Protein AF-A0A9P3QCF9-F1 (afdb_monomer_lite)

Sequence (97 aa):
MKTASGALAVQIVWSSRRGSRQIEHIGSAHGEAGLAALKAAAAERLAAGQAVLDLGVVAPPGSEPLPIVSSQMRHLWDALCSAYRILGFESATVGGN

Structure (mmCIF, N/CA/C/O backbone):
data_AF-A0A9P3QCF9-F1
#
_entry.id   AF-A0A9P3QCF9-F1
#
loop_
_atom_site.group_PDB
_atom_site.id
_atom_site.type_symbol
_atom_site.label_atom_id
_atom_site.label_alt_id
_atom_site.label_comp_id
_atom_site.label_asym_id
_atom_site.label_entity_id
_atom_site.label_seq_id
_atom_site.pdbx_PDB_ins_code
_atom_site.Cartn_x
_atom_site.Cartn_y
_atom_site.Cartn_z
_atom_site.occupancy
_atom_site.B_iso_or_equiv
_atom_site.auth_seq_id
_atom_site.auth_comp_id
_atom_site.auth_asym_id
_atom_site.auth_atom_id
_atom_site.pdbx_PDB_model_num
ATOM 1 N N . MET A 1 1 ? 13.628 9.643 -3.208 1.00 55.97 1 MET A N 1
ATOM 2 C CA . MET A 1 1 ? 14.994 10.003 -2.767 1.00 55.97 1 MET A CA 1
ATOM 3 C C . MET A 1 1 ? 15.934 9.738 -3.931 1.00 55.97 1 MET A C 1
ATOM 5 O O . MET A 1 1 ? 15.764 8.713 -4.582 1.00 55.97 1 MET A O 1
ATOM 9 N N . LYS A 1 2 ? 16.850 10.659 -4.245 1.00 65.50 2 LYS A N 1
ATOM 10 C CA . LYS A 1 2 ? 17.847 10.456 -5.305 1.00 65.50 2 LYS A CA 1
ATOM 11 C C . LYS A 1 2 ? 19.086 9.817 -4.672 1.00 65.50 2 LYS A C 1
ATOM 13 O O . LYS A 1 2 ? 19.523 10.276 -3.619 1.00 65.50 2 LYS A O 1
ATOM 18 N N . THR A 1 3 ? 19.574 8.719 -5.232 1.00 72.00 3 THR A N 1
ATOM 19 C CA . THR A 1 3 ? 20.785 8.037 -4.764 1.00 72.00 3 THR A CA 1
ATOM 20 C C . THR A 1 3 ? 22.015 8.881 -5.107 1.00 72.00 3 THR A C 1
ATOM 22 O O . THR A 1 3 ? 21.949 9.771 -5.958 1.00 72.00 3 THR A O 1
ATOM 25 N N . ALA A 1 4 ? 23.158 8.590 -4.479 1.00 69.06 4 ALA A N 1
ATOM 26 C CA . ALA A 1 4 ? 24.424 9.283 -4.748 1.00 69.06 4 ALA A CA 1
ATOM 27 C C . ALA A 1 4 ? 24.854 9.234 -6.233 1.00 69.06 4 ALA A C 1
ATOM 29 O O . ALA A 1 4 ? 25.594 10.099 -6.686 1.00 69.06 4 ALA A O 1
ATOM 30 N N . SER A 1 5 ? 24.347 8.264 -7.005 1.00 73.75 5 SER A N 1
ATOM 31 C CA . SER A 1 5 ? 24.584 8.125 -8.448 1.00 73.75 5 SER A CA 1
ATOM 32 C C . SER A 1 5 ? 23.635 8.951 -9.328 1.00 73.75 5 SER A C 1
ATOM 34 O O . SER A 1 5 ? 23.679 8.844 -10.550 1.00 73.75 5 SER A O 1
ATOM 36 N N . GLY A 1 6 ? 22.729 9.737 -8.740 1.00 80.44 6 GLY A N 1
ATOM 37 C CA . GLY A 1 6 ? 21.704 10.474 -9.479 1.00 80.44 6 GLY A CA 1
ATOM 38 C C . GLY A 1 6 ? 20.496 9.626 -9.896 1.00 80.44 6 GLY A C 1
ATOM 39 O O . GLY A 1 6 ? 19.607 10.146 -10.572 1.00 80.44 6 GLY A O 1
ATOM 40 N N . ALA A 1 7 ? 20.420 8.360 -9.477 1.00 86.44 7 ALA A N 1
ATOM 41 C CA . ALA A 1 7 ? 19.281 7.491 -9.755 1.00 86.44 7 ALA A CA 1
ATOM 42 C C . ALA A 1 7 ? 18.123 7.741 -8.778 1.00 86.44 7 ALA A C 1
ATOM 44 O O . ALA A 1 7 ? 18.314 8.162 -7.639 1.00 86.44 7 ALA A O 1
ATOM 45 N N . LEU A 1 8 ? 16.900 7.447 -9.196 1.00 91.31 8 LEU A N 1
ATOM 46 C CA . LEU A 1 8 ? 15.705 7.450 -8.364 1.00 91.31 8 LEU A CA 1
ATOM 47 C C . LEU A 1 8 ? 15.336 6.009 -8.041 1.00 91.31 8 LEU A C 1
ATOM 49 O O . LEU A 1 8 ? 14.864 5.276 -8.909 1.00 91.31 8 LEU A O 1
ATOM 53 N N . ALA A 1 9 ? 15.567 5.614 -6.792 1.00 92.50 9 ALA A N 1
ATOM 54 C CA . ALA A 1 9 ? 15.164 4.307 -6.298 1.00 92.50 9 ALA A CA 1
ATOM 55 C C . ALA A 1 9 ? 13.645 4.262 -6.074 1.00 92.50 9 ALA A C 1
ATOM 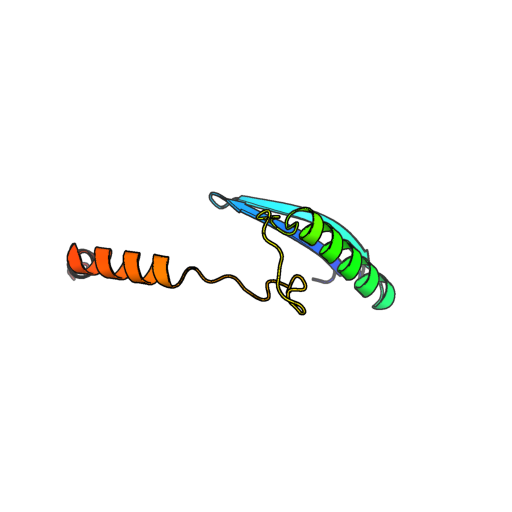57 O O . ALA A 1 9 ? 13.064 5.182 -5.488 1.00 92.50 9 ALA A O 1
ATOM 58 N N . VAL A 1 10 ? 13.020 3.174 -6.515 1.00 93.75 10 VAL A N 1
ATOM 59 C CA . VAL A 1 10 ? 11.612 2.848 -6.285 1.00 93.75 10 VAL A CA 1
ATOM 60 C C . VAL A 1 10 ? 11.546 1.639 -5.362 1.00 93.75 10 VAL A C 1
ATOM 62 O O . VAL A 1 10 ? 12.124 0.585 -5.633 1.00 93.75 10 VAL A O 1
ATOM 65 N N . GLN A 1 11 ? 10.836 1.807 -4.254 1.00 94.88 11 GLN A N 1
ATOM 66 C CA . GLN A 1 11 ? 10.556 0.763 -3.277 1.00 94.88 11 GLN A CA 1
ATOM 67 C C . GLN A 1 11 ? 9.056 0.752 -2.993 1.00 94.88 11 GLN A C 1
ATOM 69 O O . GLN A 1 11 ? 8.416 1.805 -3.026 1.00 94.88 11 GLN A O 1
ATOM 74 N N . ILE A 1 12 ? 8.513 -0.420 -2.684 1.00 92.31 12 ILE A N 1
ATOM 75 C CA . ILE A 1 12 ? 7.131 -0.578 -2.224 1.00 92.31 12 ILE A CA 1
ATOM 76 C C . ILE A 1 12 ? 7.107 -1.088 -0.790 1.00 92.31 12 ILE A C 1
ATOM 78 O O . ILE A 1 12 ? 7.984 -1.840 -0.368 1.00 92.31 12 ILE A O 1
ATOM 82 N N . VAL A 1 13 ? 6.078 -0.688 -0.046 1.00 90.62 13 VAL A N 1
ATOM 83 C CA . VAL A 1 13 ? 5.793 -1.195 1.298 1.00 90.62 13 VAL A CA 1
ATOM 84 C C . VAL A 1 13 ? 4.407 -1.811 1.265 1.00 90.62 13 VAL A C 1
ATOM 86 O O . VAL A 1 13 ? 3.435 -1.103 1.023 1.00 90.62 13 VAL A O 1
ATOM 89 N N . TRP A 1 14 ? 4.310 -3.116 1.501 1.00 86.44 14 TRP A N 1
ATOM 90 C CA . TRP A 1 14 ? 3.043 -3.847 1.368 1.00 86.44 14 TRP A CA 1
ATOM 91 C C . TRP A 1 14 ? 2.519 -4.410 2.698 1.00 86.44 14 TRP A C 1
ATOM 93 O O . TRP A 1 14 ? 1.395 -4.895 2.775 1.00 86.44 14 TRP A O 1
ATOM 103 N N . SER A 1 15 ? 3.298 -4.318 3.781 1.00 83.56 15 SER A N 1
ATOM 104 C CA . SER A 1 15 ? 2.840 -4.671 5.129 1.00 83.56 15 SER A CA 1
ATOM 105 C C . SER A 1 15 ? 3.547 -3.829 6.184 1.00 83.56 15 SER A C 1
ATOM 107 O O . SER A 1 15 ? 4.771 -3.707 6.168 1.00 83.56 15 SER A O 1
ATOM 109 N N . SER A 1 16 ? 2.789 -3.325 7.158 1.00 85.44 16 SER A N 1
ATOM 110 C CA . SER A 1 16 ? 3.322 -2.752 8.394 1.00 85.44 16 SER A CA 1
ATOM 111 C C . SER A 1 16 ? 2.637 -3.389 9.598 1.00 85.44 16 SER A C 1
ATOM 113 O O . SER A 1 16 ? 1.442 -3.188 9.811 1.00 85.44 16 SER A O 1
ATOM 115 N N . ARG A 1 17 ? 3.371 -4.177 10.384 1.00 86.12 17 ARG A N 1
ATOM 116 C CA . ARG A 1 17 ? 2.834 -4.874 11.561 1.00 86.12 17 ARG A CA 1
ATOM 117 C C . ARG A 1 17 ? 3.842 -4.813 12.699 1.00 86.12 17 ARG A C 1
ATOM 119 O O . ARG A 1 17 ? 5.029 -5.026 12.476 1.00 86.12 17 ARG A O 1
ATOM 126 N N . ARG A 1 18 ? 3.361 -4.539 13.918 1.00 88.69 18 ARG A N 1
ATOM 127 C CA . ARG A 1 18 ? 4.181 -4.505 15.150 1.00 88.69 18 ARG A CA 1
ATOM 128 C C . ARG A 1 18 ? 5.440 -3.626 15.027 1.00 88.69 18 ARG A C 1
ATOM 130 O O . ARG A 1 18 ? 6.515 -4.015 15.459 1.00 88.69 18 ARG A O 1
ATOM 137 N N . GLY A 1 19 ? 5.322 -2.473 14.366 1.00 87.56 19 GLY A N 1
ATOM 138 C CA . GLY A 1 19 ? 6.450 -1.561 14.129 1.00 87.56 19 GLY A CA 1
ATOM 139 C C . GLY A 1 19 ? 7.421 -1.981 13.015 1.00 87.56 19 GLY A C 1
ATOM 140 O O . GLY A 1 19 ? 8.255 -1.174 12.619 1.00 87.56 19 GLY A O 1
ATOM 141 N N . SER A 1 20 ? 7.292 -3.185 12.44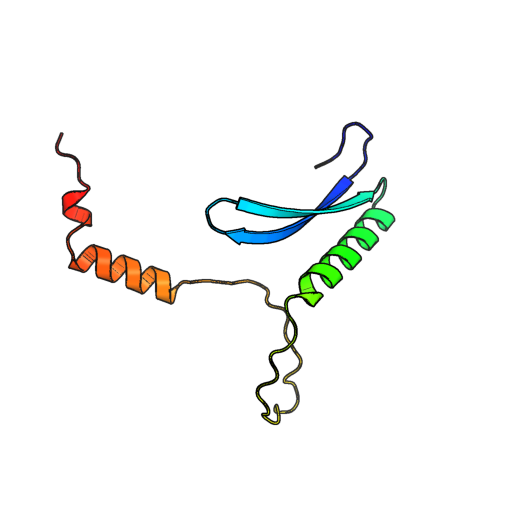9 1.00 89.75 20 SER A N 1
ATOM 142 C CA . SER A 1 20 ? 8.084 -3.644 11.301 1.00 89.75 20 SER A CA 1
ATOM 143 C C . SER A 1 20 ? 7.377 -3.354 9.977 1.00 89.75 20 SER A C 1
ATOM 145 O O . SER A 1 20 ? 6.143 -3.372 9.902 1.00 89.75 20 SER A O 1
ATOM 147 N N . ARG A 1 21 ? 8.158 -3.098 8.922 1.00 92.50 21 ARG A N 1
ATOM 148 C CA . ARG A 1 21 ? 7.680 -2.857 7.554 1.00 92.50 21 ARG A CA 1
ATOM 149 C C . ARG A 1 21 ? 8.304 -3.872 6.604 1.00 92.50 21 ARG A C 1
ATOM 151 O O . ARG A 1 21 ? 9.513 -4.076 6.630 1.00 92.50 21 ARG A O 1
ATOM 158 N N . GLN A 1 22 ? 7.481 -4.486 5.763 1.00 90.75 22 GLN A N 1
ATOM 159 C CA . GLN A 1 22 ? 7.947 -5.293 4.639 1.00 90.75 22 GLN A CA 1
ATOM 160 C C . GLN A 1 22 ? 8.151 -4.366 3.450 1.00 90.75 22 GLN A C 1
ATOM 162 O O . GLN A 1 22 ? 7.185 -3.784 2.949 1.00 90.75 22 GLN A O 1
ATOM 167 N N . ILE A 1 23 ? 9.413 -4.191 3.066 1.00 93.81 23 ILE A N 1
ATOM 168 C CA . ILE A 1 23 ? 9.845 -3.264 2.023 1.00 93.81 23 ILE A CA 1
ATOM 169 C C . ILE A 1 23 ? 10.508 -4.079 0.917 1.00 93.81 23 ILE A C 1
ATOM 171 O O . ILE A 1 23 ? 11.440 -4.834 1.183 1.00 93.81 23 ILE A O 1
ATOM 175 N N . GLU A 1 24 ? 10.044 -3.914 -0.316 1.00 93.94 24 GLU A N 1
ATOM 176 C CA . GLU A 1 24 ? 10.641 -4.521 -1.507 1.00 93.94 24 GLU A CA 1
ATOM 177 C C . GLU A 1 24 ? 11.270 -3.425 -2.370 1.00 93.94 24 GLU A C 1
ATOM 179 O O . GLU A 1 24 ? 10.673 -2.368 -2.595 1.00 93.94 24 GLU A O 1
ATOM 184 N N . HIS A 1 25 ? 12.492 -3.664 -2.847 1.00 94.50 25 HIS A N 1
ATOM 185 C CA . HIS A 1 25 ? 13.174 -2.772 -3.779 1.00 94.50 25 HIS A CA 1
A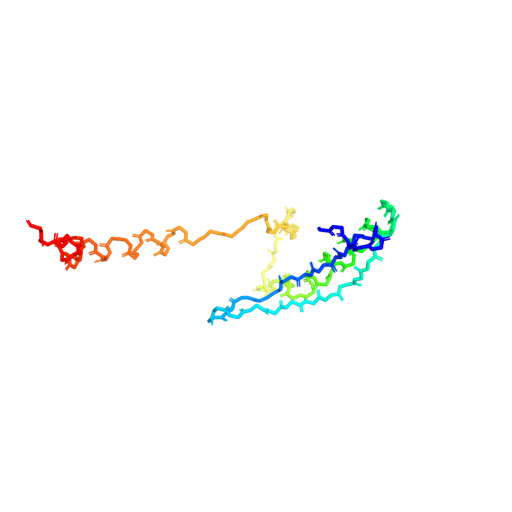TOM 186 C C . HIS A 1 25 ? 12.890 -3.204 -5.215 1.00 94.50 25 HIS A C 1
ATOM 188 O O . HIS A 1 25 ? 13.253 -4.304 -5.615 1.00 94.50 25 HIS A O 1
ATOM 194 N N . ILE A 1 26 ? 12.262 -2.313 -5.981 1.00 94.69 26 ILE A N 1
ATOM 195 C CA . ILE A 1 26 ? 11.830 -2.578 -7.357 1.00 94.69 26 ILE A CA 1
ATOM 196 C C . ILE A 1 26 ? 12.937 -2.230 -8.356 1.00 94.69 26 ILE A C 1
ATOM 198 O O . ILE A 1 26 ? 13.096 -2.903 -9.369 1.00 94.69 26 ILE A O 1
ATOM 202 N N . GLY A 1 27 ? 13.735 -1.198 -8.070 1.00 94.00 27 GLY A N 1
ATOM 203 C CA . GLY A 1 27 ? 14.880 -0.815 -8.893 1.00 94.00 27 GLY A CA 1
ATOM 204 C C . GLY A 1 27 ? 15.205 0.671 -8.804 1.00 94.00 27 GLY A C 1
ATOM 205 O O . GLY A 1 27 ? 14.588 1.417 -8.047 1.00 94.00 27 GLY A O 1
ATOM 206 N N . SER A 1 28 ? 16.179 1.115 -9.599 1.00 94.69 28 SER A N 1
ATOM 207 C CA . SER A 1 28 ? 16.603 2.519 -9.679 1.00 94.69 28 SER A CA 1
ATOM 208 C C . SER A 1 28 ? 16.578 3.026 -11.121 1.00 94.69 28 SER A C 1
ATOM 210 O O . SER A 1 28 ? 17.100 2.366 -12.014 1.00 94.69 28 SER A O 1
ATOM 212 N N . ALA A 1 29 ? 16.006 4.209 -11.354 1.00 93.88 29 ALA A N 1
ATOM 213 C CA . ALA A 1 29 ? 15.908 4.824 -12.679 1.00 93.88 29 ALA A CA 1
ATOM 214 C C . ALA A 1 29 ? 16.750 6.100 -12.794 1.00 93.88 29 ALA A C 1
ATOM 216 O O . ALA A 1 29 ? 16.774 6.915 -11.879 1.00 93.88 29 ALA A O 1
ATOM 217 N N . HIS A 1 30 ? 17.386 6.317 -13.944 1.00 91.56 30 HIS A N 1
ATOM 218 C CA . HIS A 1 30 ? 18.194 7.517 -14.219 1.00 91.56 30 HIS A CA 1
ATOM 219 C C . HIS A 1 30 ? 17.457 8.556 -15.087 1.00 91.56 30 HIS A C 1
ATOM 221 O O . HIS A 1 30 ? 18.063 9.499 -15.584 1.00 91.56 30 HIS A O 1
ATOM 227 N N . GLY A 1 31 ? 16.145 8.394 -15.271 1.00 91.38 31 GLY A N 1
ATOM 228 C CA . GLY A 1 31 ? 15.308 9.296 -16.056 1.00 91.38 31 GLY A CA 1
ATOM 229 C C . GLY A 1 31 ? 13.823 8.991 -15.881 1.00 91.38 31 GLY A C 1
ATOM 230 O O . GLY A 1 31 ? 13.452 7.942 -15.349 1.00 91.38 31 GLY A O 1
ATOM 231 N N . GLU A 1 32 ? 12.977 9.909 -16.342 1.00 91.81 32 GLU A N 1
ATOM 232 C CA . GLU A 1 32 ? 11.527 9.864 -16.114 1.00 91.81 32 GLU A CA 1
ATOM 233 C C . GLU A 1 32 ? 10.850 8.640 -16.740 1.00 91.81 32 GLU A C 1
ATOM 235 O O . GLU A 1 32 ? 10.009 8.016 -16.101 1.00 91.81 32 GLU A O 1
ATOM 240 N N . ALA A 1 33 ? 11.260 8.228 -17.945 1.00 93.56 33 ALA A N 1
ATOM 241 C CA . ALA A 1 33 ? 10.691 7.048 -18.602 1.00 93.56 33 ALA A CA 1
ATOM 242 C C . ALA A 1 33 ? 10.932 5.762 -17.789 1.00 93.56 33 ALA A C 1
ATOM 244 O O . ALA A 1 33 ? 10.009 4.984 -17.550 1.00 93.56 33 ALA A O 1
ATOM 245 N N . GLY A 1 34 ? 12.161 5.573 -17.294 1.00 93.62 34 GLY A N 1
ATOM 246 C CA . GLY A 1 34 ? 12.490 4.443 -16.423 1.00 93.62 34 GLY A CA 1
ATOM 247 C C . GLY A 1 34 ? 11.760 4.521 -15.082 1.00 93.62 34 GLY A C 1
ATOM 248 O O . GLY A 1 34 ? 11.295 3.507 -14.570 1.00 93.62 34 GLY A O 1
ATOM 249 N N . LEU A 1 35 ? 11.603 5.725 -14.527 1.00 95.00 35 LEU A N 1
ATOM 250 C CA . LEU A 1 35 ? 10.865 5.927 -13.282 1.00 95.00 35 LEU A CA 1
ATOM 251 C C . LEU A 1 35 ? 9.380 5.579 -13.441 1.00 95.00 35 LEU A C 1
ATOM 253 O O . LEU A 1 35 ? 8.811 4.938 -12.559 1.00 95.00 35 LEU A O 1
ATOM 257 N N . ALA A 1 36 ? 8.757 5.985 -14.548 1.00 95.31 36 ALA A N 1
ATOM 258 C CA . ALA A 1 36 ? 7.367 5.674 -14.858 1.00 95.31 36 ALA A CA 1
ATOM 259 C C . ALA A 1 36 ? 7.149 4.160 -14.993 1.00 95.31 36 ALA A C 1
ATOM 261 O O . ALA A 1 36 ? 6.220 3.626 -14.388 1.00 95.31 36 ALA A O 1
ATOM 262 N N . ALA A 1 37 ? 8.051 3.459 -15.688 1.00 96.19 37 ALA A N 1
ATOM 263 C CA . ALA A 1 37 ? 8.006 2.003 -15.808 1.00 96.19 37 ALA A CA 1
ATOM 264 C C . ALA A 1 37 ? 8.137 1.299 -14.444 1.00 96.19 37 ALA A C 1
ATOM 266 O O . ALA A 1 37 ? 7.341 0.418 -14.124 1.00 96.19 37 ALA A O 1
ATOM 267 N N . LEU A 1 38 ? 9.082 1.727 -13.596 1.00 96.38 38 LEU A N 1
ATOM 268 C CA . LEU A 1 38 ? 9.239 1.163 -12.249 1.00 96.38 38 LEU A CA 1
ATOM 269 C C . LEU A 1 38 ? 8.017 1.430 -11.359 1.00 96.38 38 LEU A C 1
ATOM 271 O O . LEU A 1 38 ? 7.643 0.569 -10.567 1.00 96.38 38 LEU A O 1
ATOM 275 N N . LYS A 1 39 ? 7.375 2.599 -11.483 1.00 94.81 39 LYS A N 1
ATOM 276 C CA . LYS A 1 39 ? 6.130 2.909 -10.762 1.00 94.81 39 LYS A CA 1
ATOM 277 C C . LYS A 1 39 ? 4.958 2.044 -11.229 1.00 94.81 39 LYS A C 1
ATOM 279 O O . LYS A 1 39 ? 4.185 1.604 -10.385 1.00 94.81 39 LYS A O 1
ATOM 284 N N . ALA A 1 40 ? 4.838 1.785 -12.531 1.00 94.62 40 ALA A N 1
ATOM 285 C CA . ALA A 1 40 ? 3.811 0.893 -13.067 1.00 94.62 40 ALA A CA 1
ATOM 286 C C . ALA A 1 40 ? 3.995 -0.540 -12.538 1.00 94.62 40 ALA A C 1
ATOM 288 O O . ALA A 1 40 ? 3.073 -1.096 -11.948 1.00 94.62 40 ALA A O 1
ATOM 289 N N . ALA A 1 41 ? 5.216 -1.080 -12.614 1.00 94.38 41 ALA A N 1
ATOM 290 C CA . ALA A 1 41 ? 5.537 -2.403 -12.073 1.00 94.38 41 ALA A CA 1
ATOM 291 C C . ALA A 1 41 ? 5.302 -2.494 -10.551 1.00 94.38 41 ALA A C 1
ATOM 293 O O . ALA A 1 41 ? 4.787 -3.490 -10.042 1.00 94.38 41 ALA A O 1
ATOM 294 N N . ALA A 1 42 ? 5.645 -1.436 -9.810 1.00 93.00 42 ALA A N 1
ATOM 295 C CA . ALA A 1 42 ? 5.361 -1.323 -8.382 1.00 93.00 42 ALA A CA 1
ATOM 296 C C . ALA A 1 42 ? 3.851 -1.365 -8.080 1.00 93.00 42 ALA A C 1
ATOM 298 O O . ALA A 1 42 ? 3.434 -2.038 -7.137 1.00 93.00 42 ALA A O 1
ATOM 299 N N . ALA A 1 43 ? 3.035 -0.667 -8.875 1.00 89.19 43 ALA A N 1
ATOM 300 C CA . ALA A 1 43 ? 1.582 -0.655 -8.727 1.00 89.19 43 ALA A CA 1
ATOM 301 C C . ALA A 1 43 ? 0.967 -2.035 -9.010 1.00 89.19 43 ALA A C 1
ATOM 303 O O . ALA A 1 43 ? 0.157 -2.508 -8.216 1.00 89.19 43 ALA A O 1
ATOM 304 N N . GLU A 1 44 ? 1.403 -2.716 -10.073 1.00 88.88 44 GLU A N 1
ATOM 305 C CA . GLU A 1 44 ? 0.985 -4.092 -10.377 1.00 88.88 44 GLU A CA 1
ATOM 306 C C . GLU A 1 44 ? 1.332 -5.054 -9.234 1.00 88.88 44 GLU A C 1
ATOM 308 O O . GLU A 1 44 ? 0.497 -5.853 -8.805 1.00 88.88 44 GLU A O 1
ATOM 313 N N . ARG A 1 45 ? 2.545 -4.941 -8.674 1.00 89.38 45 ARG A N 1
ATOM 314 C CA . ARG A 1 45 ? 2.979 -5.786 -7.555 1.00 89.38 45 ARG A CA 1
ATOM 315 C C . ARG A 1 45 ? 2.149 -5.552 -6.292 1.00 89.38 45 ARG A C 1
ATOM 317 O O . ARG A 1 45 ? 1.840 -6.514 -5.593 1.00 89.38 45 ARG A O 1
ATOM 324 N N . LEU A 1 46 ? 1.770 -4.306 -6.006 1.00 87.06 46 LEU A N 1
ATOM 325 C CA . LEU A 1 46 ? 0.870 -3.980 -4.895 1.00 87.06 46 LEU A CA 1
ATOM 326 C C . LEU A 1 46 ? -0.547 -4.526 -5.127 1.00 87.06 46 LEU A C 1
ATOM 328 O O . LEU A 1 46 ? -1.151 -5.064 -4.199 1.00 87.06 46 LEU A O 1
ATOM 332 N N . ALA A 1 47 ? -1.058 -4.431 -6.356 1.00 82.75 47 ALA A N 1
ATOM 333 C CA . ALA A 1 47 ? -2.389 -4.912 -6.720 1.00 82.75 47 ALA A CA 1
ATOM 334 C C . ALA A 1 47 ? -2.516 -6.443 -6.645 1.00 82.75 47 ALA A C 1
ATOM 336 O O . ALA A 1 47 ? -3.572 -6.946 -6.271 1.00 82.75 47 ALA A O 1
ATOM 337 N N . ALA A 1 48 ? -1.441 -7.192 -6.914 1.00 80.69 48 ALA A N 1
ATOM 338 C CA . ALA A 1 48 ? -1.442 -8.657 -6.841 1.00 80.69 48 ALA A CA 1
ATOM 339 C C . ALA A 1 48 ? -1.856 -9.213 -5.459 1.00 80.69 48 ALA A C 1
ATOM 341 O O . ALA A 1 48 ? -2.379 -10.321 -5.372 1.00 80.69 48 ALA A O 1
ATOM 342 N N . GLY A 1 49 ? -1.656 -8.449 -4.377 1.00 73.56 49 GLY A N 1
ATOM 343 C CA . GLY A 1 49 ? -2.098 -8.803 -3.020 1.00 73.56 49 GLY A CA 1
ATOM 344 C C . GLY A 1 49 ? -3.483 -8.269 -2.633 1.00 73.56 49 GLY A C 1
ATOM 345 O O . GLY A 1 49 ? -3.885 -8.409 -1.478 1.00 73.56 49 GLY A O 1
ATOM 346 N N . GLN A 1 50 ? -4.187 -7.607 -3.551 1.00 76.38 50 GLN A N 1
ATOM 347 C CA . GLN A 1 50 ? -5.475 -6.931 -3.351 1.00 76.38 50 GLN A CA 1
ATOM 348 C C . GLN A 1 50 ? -6.461 -7.331 -4.459 1.00 76.38 50 GLN A C 1
ATOM 350 O O . GLN A 1 50 ? -7.074 -6.482 -5.103 1.00 76.38 50 GLN A O 1
ATOM 355 N N . ALA A 1 51 ? -6.587 -8.636 -4.712 1.00 76.50 51 ALA A N 1
ATOM 356 C CA . ALA A 1 51 ? -7.560 -9.146 -5.669 1.00 76.50 51 ALA A CA 1
ATOM 357 C C . ALA A 1 51 ? -8.992 -8.771 -5.259 1.00 76.50 51 ALA A C 1
ATOM 359 O O . ALA A 1 51 ? -9.301 -8.612 -4.074 1.00 76.50 51 ALA A O 1
ATOM 360 N N . VAL A 1 52 ? -9.869 -8.665 -6.257 1.00 78.50 52 VAL A N 1
ATOM 361 C CA . VAL A 1 52 ? -11.304 -8.490 -6.030 1.00 78.50 52 VAL A CA 1
ATOM 362 C C . VAL A 1 52 ? -11.798 -9.659 -5.190 1.00 78.50 52 VAL A C 1
ATOM 364 O O . VAL A 1 52 ? -11.604 -10.819 -5.552 1.00 78.50 52 VAL A O 1
ATOM 367 N N . LEU A 1 53 ? -12.424 -9.345 -4.059 1.00 78.81 53 LEU A N 1
ATOM 368 C CA . LEU A 1 53 ? -13.106 -10.349 -3.264 1.00 78.81 53 LEU A CA 1
ATOM 369 C C . LEU A 1 53 ? -14.370 -10.772 -4.015 1.00 78.81 53 LEU A C 1
ATOM 371 O O . LEU A 1 53 ? -15.335 -10.011 -4.076 1.00 78.81 53 LEU A O 1
ATOM 375 N N . ASP A 1 54 ? -14.353 -11.972 -4.589 1.00 83.62 54 ASP A N 1
ATOM 376 C CA . ASP A 1 54 ? -15.549 -12.569 -5.174 1.00 83.62 54 ASP A CA 1
ATOM 377 C C . ASP A 1 54 ? -16.507 -12.997 -4.055 1.00 83.62 54 ASP A C 1
ATOM 379 O O . ASP A 1 54 ? -16.203 -13.877 -3.248 1.00 83.62 54 ASP A O 1
ATOM 383 N N . LEU A 1 55 ? -17.658 -12.328 -3.988 1.00 84.19 55 LEU A N 1
ATOM 384 C CA . LEU A 1 55 ? -18.714 -12.615 -3.020 1.00 84.19 55 LEU A CA 1
ATOM 385 C C . LEU A 1 55 ? -19.761 -13.600 -3.565 1.00 84.19 55 LEU A C 1
ATOM 387 O O . LEU A 1 55 ? -20.733 -13.887 -2.868 1.00 84.19 55 LEU A O 1
ATOM 391 N N . GLY A 1 56 ? -19.609 -14.102 -4.797 1.00 86.94 56 GLY A N 1
ATOM 392 C CA . GLY A 1 56 ? -20.589 -14.981 -5.442 1.00 86.94 56 GLY A CA 1
ATOM 393 C C . GLY A 1 56 ? -21.916 -14.285 -5.762 1.00 86.94 56 GLY A C 1
ATOM 394 O O . GLY A 1 56 ? -22.948 -14.941 -5.894 1.00 86.94 56 GLY A O 1
ATOM 395 N N . VAL A 1 57 ? -21.910 -12.952 -5.857 1.00 85.69 57 VAL A N 1
ATOM 396 C CA . VAL A 1 57 ? -23.094 -12.130 -6.132 1.00 85.69 57 VAL A CA 1
ATOM 397 C C . VAL A 1 57 ? -22.986 -11.552 -7.537 1.00 85.69 57 VAL A C 1
ATOM 399 O O . VAL A 1 57 ? -21.938 -11.041 -7.925 1.00 85.69 57 VAL A O 1
ATOM 402 N N . VAL A 1 58 ? -24.086 -11.587 -8.293 1.00 85.62 58 VAL A N 1
ATOM 403 C CA . VAL A 1 58 ? -24.164 -10.891 -9.582 1.00 85.62 58 VAL A CA 1
ATOM 404 C C . VAL A 1 58 ? -24.123 -9.390 -9.321 1.00 85.62 58 VAL A C 1
ATOM 406 O O . VAL A 1 58 ? -25.069 -8.813 -8.783 1.00 85.62 58 VAL A O 1
ATOM 409 N N . ALA A 1 59 ? -23.009 -8.765 -9.685 1.00 80.19 59 ALA A N 1
ATOM 410 C CA . ALA A 1 59 ? -22.844 -7.336 -9.525 1.00 80.19 59 ALA A CA 1
ATOM 411 C C . ALA A 1 59 ? -23.688 -6.584 -10.578 1.00 80.19 59 ALA A C 1
ATOM 413 O O . ALA A 1 59 ? -23.721 -6.993 -11.743 1.00 80.19 59 ALA A O 1
ATOM 414 N N . PRO A 1 60 ? -24.390 -5.498 -10.207 1.00 84.38 60 PRO A N 1
ATOM 415 C CA . PRO A 1 60 ? -25.117 -4.679 -11.169 1.00 84.38 60 PRO A CA 1
ATOM 416 C C . PRO A 1 60 ? -24.166 -4.058 -12.212 1.00 84.38 60 PRO A C 1
ATOM 418 O O . PRO A 1 60 ? -22.972 -3.889 -11.941 1.00 84.38 60 PRO A O 1
ATOM 421 N N . PRO A 1 61 ? -24.669 -3.689 -13.404 1.00 83.00 61 PRO A N 1
ATOM 422 C CA . PRO A 1 61 ? -23.851 -3.054 -14.434 1.00 83.00 61 PRO A CA 1
ATOM 423 C C . PRO A 1 61 ? -23.189 -1.780 -13.892 1.00 83.00 61 PRO A C 1
ATOM 425 O O . PRO A 1 61 ? -23.845 -0.956 -13.257 1.00 83.00 61 PRO A O 1
ATOM 428 N N . GLY A 1 62 ? -21.885 -1.632 -14.135 1.00 81.81 62 GLY A N 1
ATOM 429 C CA . GLY A 1 62 ? -21.079 -0.529 -13.598 1.00 81.81 62 GLY A CA 1
ATOM 430 C C . GLY A 1 62 ? -20.389 -0.818 -12.260 1.00 81.81 62 GLY A C 1
ATOM 431 O O . GLY A 1 62 ? -19.761 0.079 -11.707 1.00 81.81 62 GLY A O 1
ATOM 432 N N . SER A 1 63 ? -20.451 -2.052 -11.753 1.00 79.38 63 SER A N 1
ATOM 433 C CA . SER A 1 63 ? -19.752 -2.471 -10.524 1.00 79.38 63 SER A CA 1
ATOM 434 C C . SER A 1 63 ? -18.285 -2.851 -10.750 1.00 79.38 63 SER A C 1
ATOM 436 O O . SER A 1 63 ? -17.773 -3.766 -10.105 1.00 79.38 63 SER A O 1
ATOM 438 N N . GLU A 1 64 ? -17.613 -2.182 -11.686 1.00 80.56 64 GLU A N 1
ATOM 439 C CA . GLU A 1 64 ? -16.200 -2.442 -11.951 1.00 80.56 64 GLU A CA 1
ATOM 440 C C . GLU A 1 64 ? -15.364 -2.173 -10.689 1.00 80.56 64 GLU A C 1
ATOM 442 O O . GLU A 1 64 ? -15.644 -1.210 -9.964 1.00 80.56 64 GLU A O 1
ATOM 447 N N . PRO A 1 65 ? -14.338 -2.996 -10.404 1.00 73.94 65 PRO A N 1
ATOM 448 C CA . PRO A 1 65 ? -13.472 -2.806 -9.251 1.00 73.94 65 PRO A CA 1
ATOM 449 C C . PRO A 1 65 ? -12.877 -1.398 -9.222 1.00 73.94 65 PRO A C 1
ATOM 451 O O . PRO A 1 65 ? -12.070 -1.018 -10.072 1.00 73.94 65 PRO A O 1
ATOM 454 N N . LEU A 1 66 ? -13.273 -0.614 -8.221 1.00 77.31 66 LEU A N 1
ATOM 455 C CA . LEU A 1 66 ? -12.752 0.733 -8.036 1.00 77.31 66 LEU A CA 1
ATOM 456 C C . LEU A 1 66 ? -11.443 0.684 -7.243 1.00 77.31 66 LEU A C 1
ATOM 458 O O . LEU A 1 66 ? -11.337 -0.065 -6.267 1.00 77.31 66 LEU A O 1
ATOM 462 N N . PRO A 1 67 ? -10.443 1.501 -7.614 1.00 72.62 67 PRO A N 1
ATOM 463 C CA . PRO A 1 67 ? -9.210 1.574 -6.855 1.00 72.62 67 PRO A CA 1
ATOM 464 C C . PRO A 1 67 ? -9.495 2.089 -5.442 1.00 72.62 67 PRO A C 1
ATOM 466 O O . PRO A 1 67 ? -10.191 3.089 -5.247 1.00 72.62 67 PRO A O 1
ATOM 469 N N . ILE A 1 68 ? -8.905 1.437 -4.442 1.00 74.62 68 ILE A N 1
ATOM 470 C CA . ILE A 1 68 ? -8.913 1.948 -3.072 1.00 74.62 68 ILE A CA 1
ATOM 471 C C . ILE A 1 68 ? -7.977 3.161 -3.024 1.00 74.62 68 ILE A C 1
ATOM 473 O O . ILE A 1 68 ? -6.757 3.020 -3.011 1.00 74.62 68 ILE A O 1
ATOM 477 N N . VAL A 1 69 ? -8.549 4.366 -3.001 1.00 79.19 69 VAL A N 1
ATOM 478 C CA . VAL A 1 69 ? -7.776 5.624 -2.965 1.00 79.19 69 VAL A CA 1
ATOM 479 C C . VAL A 1 69 ? -7.238 5.921 -1.559 1.00 79.19 69 VAL A C 1
ATOM 481 O O . VAL A 1 69 ? -6.216 6.584 -1.400 1.00 79.19 69 VAL A O 1
ATOM 484 N N . SER A 1 70 ? -7.916 5.431 -0.517 1.00 75.88 70 SER A N 1
ATOM 485 C CA . SER A 1 70 ? -7.487 5.579 0.877 1.00 75.88 70 SER A CA 1
ATOM 486 C C . SER A 1 70 ? -8.154 4.541 1.783 1.00 75.88 70 SER A C 1
ATOM 488 O O . SER A 1 70 ? -9.155 3.935 1.409 1.00 75.88 70 SER A O 1
ATOM 490 N N . SER A 1 71 ? -7.620 4.361 2.992 1.00 78.56 71 SER A N 1
ATOM 491 C CA . SER A 1 71 ? -8.227 3.553 4.052 1.00 78.56 71 SER A CA 1
ATOM 492 C C . SER A 1 71 ? -8.286 4.383 5.331 1.00 78.56 71 SER A C 1
ATOM 494 O O . SER A 1 71 ? -7.300 5.022 5.701 1.00 78.56 71 SER A O 1
ATOM 496 N N . GLN A 1 72 ? -9.444 4.412 5.990 1.00 83.19 72 GLN A N 1
ATOM 497 C CA . GLN A 1 72 ? -9.644 5.124 7.252 1.00 83.19 72 GLN A CA 1
ATOM 498 C C . GLN A 1 72 ? -10.295 4.190 8.268 1.00 83.19 72 GLN A C 1
ATOM 500 O O . GLN A 1 72 ? -11.278 3.523 7.965 1.00 83.19 72 GLN A O 1
ATOM 505 N N . MET A 1 73 ? -9.789 4.197 9.500 1.00 88.12 73 MET A N 1
ATOM 506 C CA . MET A 1 73 ? -10.354 3.439 10.623 1.00 88.12 73 MET A CA 1
ATOM 507 C C . MET A 1 73 ? -11.16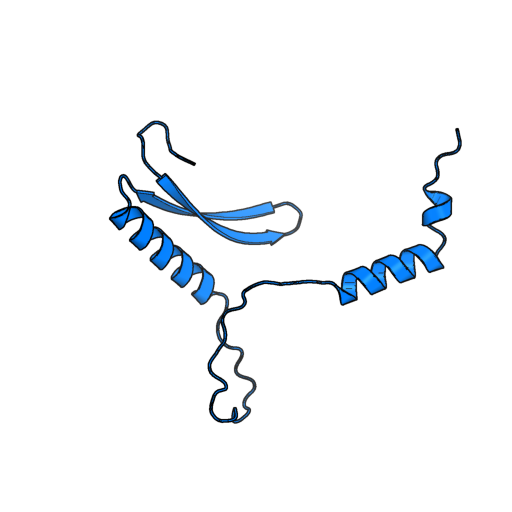8 4.353 11.545 1.00 88.12 73 MET A C 1
ATOM 509 O O . MET A 1 73 ? -11.076 4.251 12.764 1.00 88.12 73 MET A O 1
ATOM 513 N N . ARG A 1 74 ? -11.937 5.288 10.966 1.00 93.38 74 ARG A N 1
ATOM 514 C CA . ARG A 1 74 ? -12.645 6.343 11.712 1.00 93.38 74 ARG A CA 1
ATOM 515 C C . ARG A 1 74 ? -13.576 5.772 12.775 1.00 93.38 74 ARG A C 1
ATOM 517 O O . ARG A 1 74 ? -13.449 6.140 13.928 1.00 93.38 74 ARG A O 1
ATOM 524 N N . HIS A 1 75 ? -14.444 4.830 12.412 1.00 92.25 75 HIS A N 1
ATOM 525 C CA . HIS A 1 75 ? -15.393 4.252 13.368 1.00 92.25 75 HIS A CA 1
ATOM 526 C C . HIS A 1 75 ? -14.707 3.496 14.510 1.00 92.25 75 HIS A C 1
ATOM 528 O O . HIS A 1 75 ? -15.130 3.602 15.657 1.00 92.25 75 HIS A O 1
ATOM 534 N N . LEU A 1 76 ? -13.623 2.773 14.212 1.00 93.25 76 LEU A N 1
ATOM 535 C CA . LEU A 1 76 ? -12.814 2.121 15.241 1.00 93.25 76 LEU A CA 1
ATOM 536 C C . LEU A 1 76 ? -12.175 3.158 16.174 1.00 93.25 76 LEU A C 1
ATOM 538 O O . LEU A 1 76 ? -12.192 2.986 17.389 1.00 93.25 76 LEU A O 1
ATOM 542 N N . TRP A 1 77 ? -11.627 4.231 15.604 1.00 94.62 77 TRP A N 1
ATOM 543 C CA . TRP A 1 77 ? -11.014 5.316 16.361 1.00 94.62 77 TRP A CA 1
ATOM 544 C C . TRP A 1 77 ? -12.033 6.045 17.241 1.00 94.62 77 TRP A C 1
ATOM 546 O O . TRP A 1 77 ? -11.792 6.226 18.431 1.00 94.62 77 TRP A O 1
ATOM 556 N N . ASP A 1 78 ? -13.203 6.373 16.697 1.00 96.56 78 ASP A N 1
ATOM 557 C CA . ASP A 1 78 ? -14.291 7.022 17.426 1.00 96.56 78 ASP A CA 1
ATOM 558 C C . ASP A 1 78 ? -14.773 6.146 18.593 1.00 96.56 78 ASP A C 1
ATOM 560 O O . A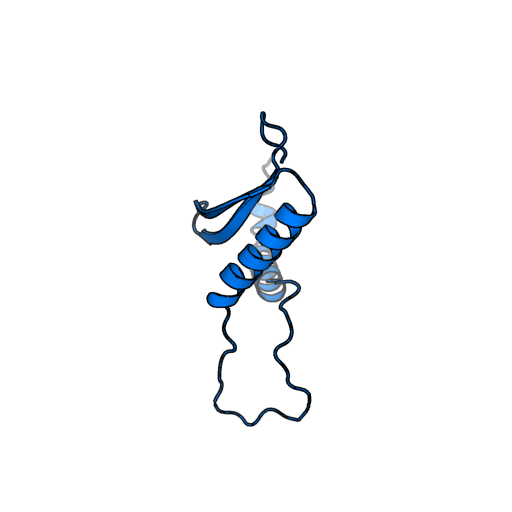SP A 1 78 ? -14.942 6.639 19.712 1.00 96.56 78 ASP A O 1
ATOM 564 N N . ALA A 1 79 ? -14.932 4.836 18.364 1.00 96.75 79 ALA A N 1
ATOM 565 C CA . ALA A 1 79 ? -15.294 3.875 19.404 1.00 96.75 79 ALA A CA 1
ATOM 566 C C . ALA A 1 79 ? -14.227 3.797 20.507 1.00 96.75 79 ALA A C 1
ATOM 568 O O . ALA A 1 79 ? -14.565 3.835 21.692 1.00 96.75 79 ALA A O 1
ATOM 569 N N . LEU A 1 80 ? -12.945 3.751 20.132 1.00 95.62 80 LEU A N 1
ATOM 570 C CA . LEU A 1 80 ? -11.831 3.736 21.080 1.00 95.62 80 LEU A CA 1
ATOM 571 C C . LEU A 1 80 ? -11.796 5.016 21.922 1.00 95.62 80 LEU A C 1
ATOM 573 O O . LEU A 1 80 ? -11.729 4.938 23.147 1.00 95.62 80 LEU A O 1
ATOM 577 N N . CYS A 1 81 ? -11.895 6.188 21.291 1.00 95.00 81 CYS A N 1
ATOM 578 C CA . CYS A 1 81 ? -11.943 7.471 21.990 1.00 95.00 81 CYS A CA 1
ATOM 579 C C . CYS A 1 81 ? -13.156 7.567 22.923 1.00 95.00 81 CYS A C 1
ATOM 581 O O . CYS A 1 81 ? -13.048 8.109 24.021 1.00 95.00 81 CYS A O 1
ATOM 583 N N . SER A 1 82 ? -14.312 7.041 22.513 1.00 95.94 82 SER A N 1
ATOM 584 C CA . SER A 1 82 ? -15.503 7.019 23.363 1.00 95.94 82 SER A CA 1
ATOM 585 C C . SER A 1 82 ? -15.308 6.133 24.590 1.00 95.94 82 SER A C 1
ATOM 587 O O . SER A 1 82 ? -15.601 6.564 25.702 1.00 95.94 82 SER A O 1
ATOM 589 N N . ALA A 1 83 ? -14.779 4.920 24.414 1.00 95.75 83 ALA A N 1
ATOM 590 C CA . ALA A 1 83 ? -14.482 4.021 25.526 1.00 95.75 83 ALA A CA 1
ATOM 591 C C . ALA A 1 83 ? -13.446 4.631 26.485 1.00 95.75 83 ALA A C 1
ATOM 593 O O . ALA A 1 83 ? -13.636 4.593 27.697 1.00 95.75 83 ALA A O 1
ATOM 594 N N . TYR A 1 84 ? -12.400 5.264 25.947 1.00 93.19 84 TYR A N 1
ATOM 595 C CA . TYR A 1 84 ? -11.371 5.959 26.724 1.00 93.19 84 TYR A CA 1
ATOM 596 C C . TYR A 1 84 ? -11.958 7.059 27.624 1.00 93.19 84 TYR A C 1
ATOM 598 O O . TYR A 1 84 ? -11.603 7.159 28.800 1.00 93.19 84 TYR A O 1
ATOM 606 N N . ARG A 1 85 ? -12.910 7.840 27.093 1.00 93.50 85 ARG A N 1
ATOM 607 C CA . ARG A 1 85 ? -13.653 8.863 27.845 1.00 93.50 85 ARG A CA 1
ATOM 608 C C . ARG A 1 85 ? -14.559 8.267 28.919 1.00 93.50 85 ARG A C 1
ATOM 610 O O . ARG A 1 85 ? -14.524 8.728 30.054 1.00 93.50 85 ARG A O 1
ATOM 617 N N . ILE A 1 86 ? -15.332 7.231 28.590 1.00 94.56 86 ILE A N 1
ATOM 618 C CA . ILE A 1 86 ? -16.236 6.555 29.542 1.00 94.56 86 ILE A CA 1
ATOM 619 C C . ILE A 1 86 ? -15.459 5.967 30.725 1.00 94.56 86 ILE A C 1
ATOM 621 O O . ILE A 1 86 ? -15.915 6.045 31.861 1.00 94.56 86 ILE A O 1
ATOM 625 N N . LEU A 1 87 ? -14.276 5.411 30.467 1.00 94.31 87 LEU A N 1
ATOM 626 C CA . LEU A 1 87 ? -13.406 4.850 31.500 1.00 94.31 87 LEU A CA 1
ATOM 627 C C . LEU A 1 87 ? -12.702 5.922 32.351 1.00 94.31 87 LEU A C 1
ATOM 629 O O . LEU A 1 87 ? -12.008 5.576 33.303 1.00 94.31 87 LEU A O 1
ATOM 633 N N . GLY A 1 88 ? -12.865 7.211 32.030 1.00 90.38 88 GLY A N 1
ATOM 634 C CA . GLY A 1 88 ? -12.265 8.311 32.787 1.00 90.38 88 GLY A CA 1
ATOM 635 C C . GLY A 1 88 ? -10.743 8.392 32.649 1.00 90.38 88 GLY A C 1
ATOM 636 O O . GLY A 1 88 ? -10.071 8.999 33.486 1.00 90.38 88 GLY A O 1
ATOM 637 N N . PHE A 1 89 ? -10.168 7.796 31.602 1.00 87.25 89 PHE A N 1
ATOM 638 C CA . PHE A 1 89 ? -8.718 7.811 31.410 1.00 87.25 89 PHE A CA 1
ATOM 639 C C . PHE A 1 89 ? -8.180 9.201 31.059 1.00 87.25 89 PHE A C 1
ATOM 641 O O . PHE A 1 89 ? -7.030 9.488 31.378 1.00 87.25 89 PHE A O 1
ATOM 648 N N . GLU A 1 90 ? -9.002 10.099 30.501 1.00 83.06 90 GLU A N 1
ATOM 649 C CA . GLU A 1 90 ? -8.613 11.503 30.285 1.00 83.06 90 GLU A CA 1
ATOM 650 C C . GLU A 1 90 ? -8.200 12.183 31.598 1.00 83.06 90 GLU A C 1
ATOM 652 O O . GLU A 1 90 ? -7.122 12.772 31.673 1.00 83.06 90 GLU A O 1
ATOM 657 N N . SER A 1 91 ? -8.995 12.017 32.659 1.00 77.75 91 SER A N 1
ATOM 658 C CA . SER A 1 91 ? -8.694 12.550 33.993 1.00 77.75 91 SER A CA 1
ATOM 659 C C . SER A 1 91 ? -7.487 11.888 34.660 1.00 77.75 91 SER A C 1
ATOM 661 O O . SER A 1 91 ? -6.772 12.551 35.404 1.00 77.75 91 SER A O 1
ATOM 663 N N . ALA A 1 92 ? -7.226 10.607 34.384 1.00 74.44 92 ALA A N 1
ATOM 664 C CA . ALA A 1 92 ? -6.094 9.878 34.962 1.00 74.44 92 ALA A CA 1
ATOM 665 C C . ALA A 1 92 ? -4.741 10.249 34.324 1.00 74.44 92 ALA A C 1
ATOM 667 O O . ALA A 1 92 ? -3.696 10.065 34.942 1.00 74.44 92 ALA A O 1
ATOM 668 N N . THR A 1 93 ? -4.751 10.767 33.091 1.00 71.69 93 THR A N 1
ATOM 669 C CA . THR A 1 93 ? -3.538 11.190 32.369 1.00 71.69 93 THR A CA 1
ATOM 670 C C . THR A 1 93 ? -3.134 12.644 32.603 1.00 71.69 93 THR A C 1
ATOM 672 O O . THR A 1 93 ? -2.054 13.048 32.170 1.00 71.69 93 THR A O 1
ATOM 675 N N . VAL A 1 94 ? -3.956 13.431 33.305 1.00 66.38 94 VAL A N 1
ATOM 676 C CA . VAL A 1 94 ? -3.550 14.756 33.787 1.00 66.38 94 VAL A CA 1
ATOM 677 C C . VAL A 1 94 ? -2.584 14.541 34.951 1.00 66.38 94 VAL A C 1
ATOM 679 O O . VAL A 1 94 ? -2.993 14.325 36.088 1.00 66.38 94 VAL A O 1
ATOM 682 N N . GLY A 1 95 ? -1.284 14.537 34.651 1.00 61.25 95 GLY A N 1
ATOM 683 C CA . GLY A 1 95 ? -0.241 14.530 35.671 1.00 61.25 95 GLY A CA 1
ATOM 684 C C . GLY A 1 95 ? -0.426 15.725 36.604 1.00 61.25 95 GLY A C 1
ATOM 685 O O . GLY A 1 95 ? -0.451 16.865 36.145 1.00 61.25 95 GLY A O 1
ATOM 686 N N . GLY A 1 96 ? -0.595 15.455 37.900 1.00 58.25 96 GLY A N 1
ATOM 687 C CA . GLY A 1 96 ? -0.613 16.492 38.924 1.00 58.25 96 GLY A CA 1
ATOM 688 C C . GLY A 1 96 ? 0.738 17.199 38.957 1.00 58.25 96 GLY A C 1
ATOM 689 O O . GLY A 1 96 ? 1.762 16.549 39.166 1.00 58.25 96 GLY A O 1
ATOM 690 N N . ASN A 1 97 ? 0.719 18.506 38.713 1.00 46.62 97 ASN A N 1
ATOM 691 C CA . ASN A 1 97 ? 1.818 19.417 39.003 1.00 46.62 97 ASN A CA 1
ATOM 692 C C . ASN A 1 97 ? 1.473 20.205 40.264 1.00 46.62 97 ASN A C 1
ATOM 694 O O . ASN A 1 97 ? 0.318 20.689 40.326 1.00 46.62 97 ASN A O 1
#

Radius of gyration: 21.59 Å; chains: 1; bounding box: 50×34×58 Å

pLDDT: mean 85.49, std 10.1, range [46.62, 96.75]

Secondary structure (DSSP, 8-state):
-B-TTS-EEEEEEEEEETTEEEEEEEEEESSHHHHHHHHHHHHHHHHTTS-----S--PPTT-----------HHHHHHHHHHHHHTTHHHHTS---

Foldseek 3Di:
DQDPVRWDWDKDWQDDDPNDTDIGTQDTHNDDVVVVV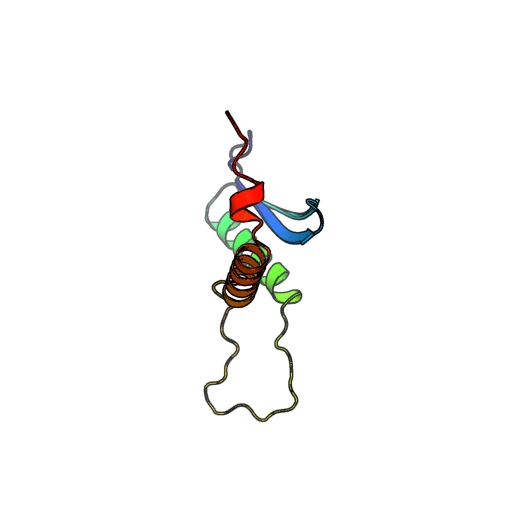SVVVNVVVNCVVVDDDDPVDDDPPPPPDDDPPDDDPVVVVVVVVVVCVVVVVVVVPPDDD

Organism: NCBI:txid2871094